Protein AF-A0A9D5RYV8-F1 (afdb_monomer)

Mean predicted aligned error: 3.11 Å

Radius of gyration: 12.89 Å; Cα contacts (8 Å, |Δi|>4): 104; chains: 1; bounding box: 33×28×30 Å

Nearest PDB structures (foldseek):
  2rod-assembly1_A  TM=3.560E-01  e=1.903E+00  unclassified
  5wdd-assembly2_B  TM=2.357E-01  e=1.632E+00  Gallus gallus

pLDDT: mean 92.92, std 6.81, range [68.56, 98.5]

Structure (mmCIF, N/CA/C/O backbone):
data_AF-A0A9D5RYV8-F1
#
_entry.id   AF-A0A9D5RYV8-F1
#
loop_
_atom_site.group_PDB
_atom_site.id
_atom_site.type_symbol
_atom_site.label_atom_id
_atom_site.label_alt_id
_atom_site.label_comp_id
_atom_site.label_asym_id
_atom_site.label_entity_id
_atom_site.label_seq_id
_atom_site.pdbx_PDB_ins_code
_atom_site.Cartn_x
_atom_site.Cartn_y
_atom_site.Cartn_z
_atom_site.occupancy
_atom_site.B_iso_or_equiv
_atom_site.auth_seq_id
_atom_site.auth_comp_id
_atom_site.auth_asym_id
_atom_site.auth_atom_id
_atom_site.pdbx_PDB_model_num
ATOM 1 N N . MET A 1 1 ? -1.716 6.583 17.365 1.00 83.38 1 MET A N 1
ATOM 2 C CA . MET A 1 1 ? -2.280 7.403 16.272 1.00 83.38 1 MET A CA 1
ATOM 3 C C . MET A 1 1 ? -3.778 7.154 16.254 1.00 83.38 1 MET A C 1
ATOM 5 O O . MET A 1 1 ? -4.166 6.021 16.518 1.00 83.38 1 MET A O 1
ATOM 9 N N . HIS A 1 2 ? -4.618 8.171 16.060 1.00 92.81 2 HIS A N 1
ATOM 10 C CA . HIS A 1 2 ? -6.068 7.963 16.090 1.00 92.81 2 HIS A CA 1
ATOM 11 C C . HIS A 1 2 ? -6.574 7.488 14.724 1.00 92.81 2 HIS A C 1
ATOM 13 O O . HIS A 1 2 ? -5.999 7.839 13.696 1.00 92.81 2 HIS A O 1
ATOM 19 N N . GLN A 1 3 ? -7.684 6.745 14.708 1.00 95.56 3 GLN A N 1
ATOM 20 C CA . GLN A 1 3 ? -8.339 6.246 13.491 1.00 95.56 3 GLN A CA 1
ATOM 21 C C . GLN A 1 3 ? -8.491 7.333 12.415 1.00 95.56 3 GLN A C 1
ATOM 23 O O . GLN A 1 3 ? -8.184 7.114 11.247 1.00 95.56 3 GLN A O 1
ATOM 28 N N . LYS A 1 4 ? -8.922 8.531 12.827 1.00 96.38 4 LYS A N 1
ATOM 29 C CA . LYS A 1 4 ? -9.091 9.698 11.950 1.00 96.38 4 LYS A CA 1
ATOM 30 C C . LYS A 1 4 ? -7.794 10.123 11.251 1.00 96.38 4 LYS A C 1
ATOM 32 O O . LYS A 1 4 ? -7.839 10.474 10.079 1.00 96.38 4 LYS A O 1
ATOM 37 N N . ASP A 1 5 ? -6.653 10.040 11.935 1.00 96.81 5 ASP A N 1
ATOM 38 C CA . ASP A 1 5 ? -5.353 10.440 11.387 1.00 96.81 5 ASP A CA 1
ATOM 39 C C . ASP A 1 5 ? -4.885 9.413 10.346 1.00 96.81 5 ASP A C 1
ATOM 41 O O . ASP A 1 5 ? -4.398 9.774 9.277 1.00 96.81 5 ASP A O 1
ATOM 45 N N . ILE A 1 6 ? -5.106 8.124 10.628 1.00 97.31 6 ILE A N 1
ATOM 46 C CA . ILE A 1 6 ? -4.798 7.023 9.706 1.00 97.31 6 ILE A CA 1
ATOM 47 C C . ILE A 1 6 ? -5.626 7.151 8.436 1.00 97.31 6 ILE A C 1
ATOM 49 O O . ILE A 1 6 ? -5.083 7.142 7.333 1.00 97.31 6 ILE A O 1
ATOM 53 N N . LEU A 1 7 ? -6.942 7.304 8.590 1.00 98.06 7 LEU A N 1
ATOM 54 C CA . LEU A 1 7 ? -7.847 7.469 7.462 1.00 98.06 7 LEU A CA 1
ATOM 55 C C . LEU A 1 7 ? -7.502 8.719 6.655 1.00 98.06 7 LEU A C 1
ATOM 57 O O . LEU A 1 7 ? -7.546 8.661 5.431 1.00 98.06 7 LEU A O 1
ATOM 61 N N . PHE A 1 8 ? -7.127 9.823 7.302 1.00 97.75 8 PHE A N 1
ATOM 62 C CA . PHE A 1 8 ? -6.689 11.024 6.596 1.00 97.75 8 PHE A CA 1
ATOM 63 C C . PHE A 1 8 ? -5.478 10.745 5.697 1.00 97.75 8 PHE A C 1
ATOM 65 O O . PHE A 1 8 ? -5.526 11.040 4.505 1.00 97.75 8 PHE A O 1
ATOM 72 N N . VAL A 1 9 ? -4.427 10.117 6.235 1.00 98.00 9 VAL A N 1
ATOM 73 C CA . VAL A 1 9 ? -3.215 9.784 5.467 1.00 98.00 9 VAL A CA 1
ATOM 74 C C . VAL A 1 9 ? -3.531 8.836 4.309 1.00 98.00 9 VAL A C 1
ATOM 76 O O . VAL A 1 9 ? -3.109 9.083 3.180 1.00 98.00 9 VAL A O 1
ATOM 79 N N . LEU A 1 10 ? -4.282 7.763 4.569 1.00 98.00 10 LEU A N 1
ATOM 80 C CA . LEU A 1 10 ? -4.568 6.741 3.562 1.00 98.00 10 LEU A CA 1
ATOM 81 C C . LEU A 1 10 ? -5.494 7.252 2.449 1.00 98.00 10 LEU A C 1
ATOM 83 O O . LEU A 1 10 ? -5.229 6.970 1.284 1.00 98.00 10 LEU A O 1
ATOM 87 N N . ASN A 1 11 ? -6.550 8.010 2.776 1.00 97.88 11 ASN A N 1
ATOM 88 C CA . ASN A 1 11 ? -7.443 8.573 1.755 1.00 97.88 11 ASN A CA 1
ATOM 89 C C . ASN A 1 11 ? -6.720 9.636 0.920 1.00 97.88 11 ASN A C 1
ATOM 91 O O . ASN A 1 11 ? -6.782 9.580 -0.304 1.00 97.88 11 ASN A O 1
ATOM 95 N N . ASN A 1 12 ? -5.952 10.533 1.554 1.00 96.62 12 ASN A N 1
ATOM 96 C CA . ASN A 1 12 ? -5.165 11.533 0.828 1.00 96.62 12 ASN A CA 1
ATOM 97 C C . ASN A 1 12 ? -4.209 10.878 -0.183 1.00 96.62 12 ASN A C 1
ATOM 99 O O . ASN A 1 12 ? -4.119 11.323 -1.326 1.00 96.62 12 ASN A O 1
ATOM 103 N N . LEU A 1 13 ? -3.559 9.778 0.211 1.00 96.62 13 LEU A N 1
ATOM 104 C CA . LEU A 1 13 ? -2.657 9.031 -0.658 1.00 96.62 13 LEU A CA 1
ATOM 105 C C . LEU A 1 13 ? -3.347 8.540 -1.939 1.00 96.62 13 LEU A C 1
ATOM 107 O O . LEU A 1 13 ? -2.814 8.752 -3.025 1.00 96.62 13 LEU A O 1
ATOM 111 N N . ILE A 1 14 ? -4.524 7.913 -1.841 1.00 95.50 14 ILE A N 1
ATOM 112 C CA . ILE A 1 14 ? -5.206 7.355 -3.024 1.00 95.50 14 ILE A CA 1
ATOM 113 C C . ILE A 1 14 ? -6.023 8.380 -3.814 1.00 95.50 14 ILE A C 1
ATOM 115 O O . ILE A 1 14 ? -6.248 8.165 -5.002 1.00 95.50 14 ILE A O 1
ATOM 119 N N . GLU A 1 15 ? -6.473 9.469 -3.192 1.00 95.12 15 GLU A N 1
ATOM 120 C CA . GLU A 1 15 ? -7.274 10.502 -3.862 1.00 95.12 15 GLU A CA 1
ATOM 121 C C . GLU A 1 15 ? -6.393 11.538 -4.562 1.00 95.12 15 GLU A C 1
ATOM 123 O O . GLU A 1 15 ? -6.661 11.915 -5.700 1.00 95.12 15 GLU A O 1
ATOM 128 N N . MET A 1 16 ? -5.318 11.979 -3.904 1.00 94.12 16 MET A N 1
ATOM 129 C CA . MET A 1 16 ? -4.488 13.085 -4.391 1.00 94.12 16 MET A CA 1
ATOM 130 C C . MET A 1 16 ? -3.201 12.607 -5.055 1.00 94.12 16 MET A C 1
ATOM 132 O O . MET A 1 16 ? -2.658 13.284 -5.933 1.00 94.12 16 MET A O 1
ATOM 136 N N . HIS A 1 17 ? -2.671 11.462 -4.622 1.00 93.31 17 HIS A N 1
ATOM 137 C CA . HIS A 1 17 ? -1.326 11.014 -4.980 1.00 93.31 17 HIS A CA 1
ATOM 138 C C . HIS A 1 17 ? -1.232 9.531 -5.405 1.00 93.31 17 HIS A C 1
ATOM 140 O O . HIS A 1 17 ? -0.211 8.898 -5.124 1.00 93.31 17 HIS A O 1
ATOM 146 N N . PRO A 1 18 ? -2.213 8.958 -6.141 1.00 91.56 18 PRO A N 1
ATOM 147 C CA . PRO A 1 18 ? -2.272 7.513 -6.393 1.00 91.56 18 PRO A CA 1
ATOM 148 C C . PRO A 1 18 ? -1.123 6.968 -7.247 1.00 91.56 18 PRO A C 1
ATOM 150 O O . PRO A 1 18 ? -0.932 5.760 -7.293 1.00 91.56 18 PRO A O 1
ATOM 153 N N . MET A 1 19 ? -0.378 7.833 -7.939 1.00 93.25 19 MET A N 1
ATOM 154 C CA . MET A 1 19 ? 0.710 7.448 -8.850 1.00 93.25 19 MET A CA 1
ATOM 155 C C . MET A 1 19 ? 2.087 7.916 -8.358 1.00 93.25 19 MET A C 1
ATOM 157 O O . MET A 1 19 ? 3.065 7.851 -9.093 1.00 93.25 19 MET A O 1
ATOM 161 N N . ARG A 1 20 ? 2.176 8.458 -7.138 1.00 94.38 20 ARG A N 1
ATOM 162 C CA . ARG A 1 20 ? 3.396 9.091 -6.626 1.00 94.38 20 ARG A CA 1
ATOM 163 C C . ARG A 1 20 ? 4.099 8.199 -5.618 1.00 94.38 20 ARG A C 1
ATOM 165 O O . ARG A 1 20 ? 3.726 8.156 -4.448 1.00 94.38 20 ARG A O 1
ATOM 172 N N . LYS A 1 21 ? 5.162 7.525 -6.052 1.00 93.75 21 LYS A N 1
ATOM 173 C CA . LYS A 1 21 ? 5.999 6.665 -5.201 1.00 93.75 21 LYS A CA 1
ATOM 174 C C . LYS A 1 21 ? 6.483 7.341 -3.918 1.00 93.75 21 LYS A C 1
ATOM 176 O O . LYS A 1 21 ? 6.452 6.738 -2.846 1.00 93.75 21 LYS A O 1
ATOM 181 N N . ASP A 1 22 ? 6.895 8.600 -4.001 1.00 94.94 22 ASP A N 1
ATOM 182 C CA . ASP A 1 22 ? 7.342 9.369 -2.841 1.00 94.94 22 ASP A CA 1
ATOM 183 C C . ASP A 1 22 ? 6.216 9.604 -1.818 1.00 94.94 22 ASP A C 1
ATOM 185 O O . ASP A 1 22 ? 6.464 9.560 -0.611 1.00 94.94 22 ASP A O 1
ATOM 189 N N . ALA A 1 23 ? 4.968 9.747 -2.277 1.00 96.75 23 ALA A N 1
ATOM 190 C CA . ALA A 1 23 ? 3.800 9.827 -1.403 1.00 96.75 23 ALA A CA 1
ATOM 191 C C . ALA A 1 23 ? 3.538 8.502 -0.666 1.00 96.75 23 ALA A C 1
ATOM 193 O O . ALA A 1 23 ? 3.276 8.521 0.537 1.00 96.75 23 ALA A O 1
ATOM 194 N N . TYR A 1 24 ? 3.686 7.351 -1.336 1.00 96.94 24 TYR A N 1
ATOM 195 C CA . TYR A 1 24 ? 3.580 6.033 -0.691 1.00 96.94 24 TYR A CA 1
ATOM 196 C C . TYR A 1 24 ? 4.657 5.834 0.385 1.00 96.94 24 TYR A C 1
ATOM 198 O O . TYR A 1 24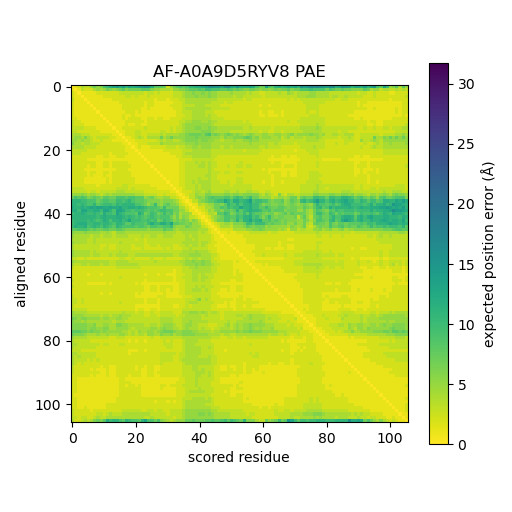 ? 4.345 5.440 1.512 1.00 96.94 24 TYR A O 1
ATOM 206 N N . TYR A 1 25 ? 5.912 6.182 0.080 1.00 95.31 25 TYR A N 1
ATOM 207 C CA . TYR A 1 25 ? 7.004 6.184 1.062 1.00 95.31 25 TYR A CA 1
ATOM 208 C C . TYR A 1 25 ? 6.699 7.094 2.263 1.00 95.31 25 TYR A C 1
ATOM 210 O O . TYR A 1 25 ? 6.868 6.689 3.419 1.00 95.31 25 TYR A O 1
ATOM 218 N N . GLY A 1 26 ? 6.232 8.318 2.004 1.00 96.44 26 GLY A N 1
ATOM 219 C CA . GLY A 1 26 ? 5.873 9.295 3.032 1.00 96.44 26 GLY A CA 1
ATOM 220 C C . GLY A 1 26 ? 4.722 8.833 3.925 1.00 96.44 26 GLY A C 1
ATOM 221 O O . GLY A 1 26 ? 4.789 8.989 5.148 1.00 96.44 26 GLY A O 1
ATOM 222 N N . ALA A 1 27 ? 3.700 8.205 3.341 1.00 97.06 27 ALA A N 1
ATOM 223 C CA . ALA A 1 27 ? 2.579 7.635 4.076 1.00 97.06 27 ALA A CA 1
ATOM 224 C C . ALA A 1 27 ? 3.035 6.489 4.987 1.00 97.06 27 ALA A C 1
ATOM 226 O O . ALA A 1 27 ? 2.754 6.520 6.183 1.00 97.06 27 ALA A O 1
ATOM 227 N N . MET A 1 28 ? 3.814 5.530 4.472 1.00 96.31 28 MET A N 1
ATOM 228 C CA . MET A 1 28 ? 4.331 4.418 5.283 1.00 96.31 28 MET A CA 1
ATOM 229 C C . MET A 1 28 ? 5.222 4.901 6.427 1.00 96.31 28 MET A C 1
ATOM 231 O O . MET A 1 28 ? 5.146 4.378 7.539 1.00 96.31 28 MET A O 1
ATOM 235 N N . LYS A 1 29 ? 6.026 5.945 6.199 1.00 95.44 29 LYS A N 1
ATOM 236 C CA . LYS A 1 29 ? 6.828 6.571 7.256 1.00 95.44 29 LYS A CA 1
ATOM 237 C C . LYS A 1 29 ? 5.956 7.267 8.305 1.00 95.44 29 LYS A C 1
ATOM 239 O O . LYS A 1 29 ? 6.185 7.079 9.497 1.00 95.44 29 LYS A O 1
ATOM 244 N N . THR A 1 30 ? 4.951 8.033 7.877 1.00 96.56 30 THR A N 1
ATOM 245 C CA . THR A 1 30 ? 4.007 8.736 8.768 1.00 96.56 30 THR A CA 1
ATOM 246 C C . THR A 1 30 ? 3.234 7.755 9.645 1.00 96.56 30 THR A C 1
ATOM 248 O O . THR A 1 30 ? 3.133 7.955 10.854 1.00 96.56 30 THR A O 1
ATOM 251 N N . LEU A 1 31 ? 2.760 6.657 9.053 1.00 95.88 31 LEU A N 1
ATOM 252 C CA . LEU A 1 31 ? 2.038 5.600 9.760 1.00 95.88 31 LEU A CA 1
ATOM 253 C C . LEU A 1 31 ? 2.958 4.679 10.577 1.00 95.88 31 LEU A C 1
ATOM 255 O O . LEU A 1 31 ? 2.460 3.835 11.312 1.00 95.88 31 LEU A O 1
ATOM 259 N N . ARG A 1 32 ? 4.286 4.856 10.484 1.00 94.31 32 ARG A N 1
ATOM 260 C CA . ARG A 1 32 ? 5.315 4.013 11.121 1.00 94.31 32 ARG A CA 1
ATOM 261 C C . ARG A 1 32 ? 5.255 2.538 10.701 1.00 94.31 32 ARG A C 1
ATOM 263 O O . ARG A 1 32 ? 5.646 1.664 11.464 1.00 94.31 32 ARG A O 1
ATOM 270 N N . LEU A 1 33 ? 4.811 2.287 9.472 1.00 94.19 33 LEU A N 1
ATOM 271 C CA . LEU A 1 33 ? 4.720 0.959 8.858 1.00 94.19 33 LEU A CA 1
ATOM 272 C C . LE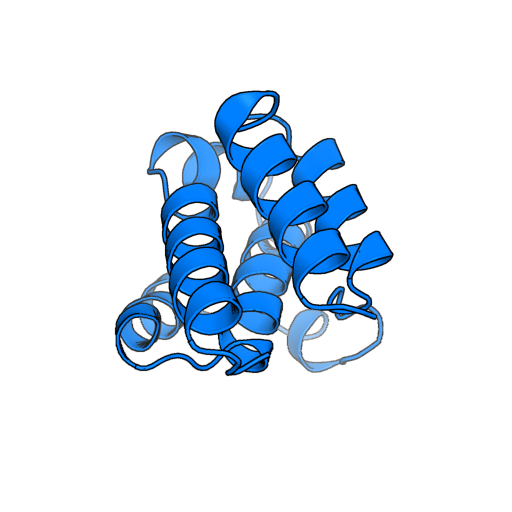U A 1 33 ? 5.885 0.659 7.911 1.00 94.19 33 LEU A C 1
ATOM 274 O O . LEU A 1 33 ? 6.026 -0.468 7.449 1.00 94.19 33 LEU A O 1
ATOM 278 N N . LEU A 1 34 ? 6.718 1.658 7.598 1.00 92.25 34 LEU A N 1
ATOM 279 C CA . LEU A 1 34 ? 7.856 1.464 6.708 1.00 92.25 34 LEU A CA 1
ATOM 280 C C . LEU A 1 34 ? 8.905 0.552 7.360 1.00 92.25 34 LEU A C 1
ATOM 282 O O . LEU A 1 34 ? 9.625 0.958 8.275 1.00 92.25 34 LEU A O 1
ATOM 286 N N . ILE A 1 35 ? 9.040 -0.660 6.829 1.00 87.00 35 ILE A N 1
ATOM 287 C CA . ILE A 1 35 ? 10.058 -1.627 7.247 1.00 87.00 35 ILE A CA 1
ATOM 288 C C . ILE A 1 35 ? 11.407 -1.249 6.610 1.00 87.00 35 ILE A C 1
ATOM 290 O O . ILE A 1 35 ? 11.623 -1.353 5.400 1.00 87.00 35 ILE A O 1
ATOM 294 N N . ILE A 1 36 ? 12.333 -0.756 7.435 1.00 77.69 36 ILE A N 1
ATOM 295 C CA . ILE A 1 36 ? 13.652 -0.273 6.983 1.00 77.69 36 ILE A CA 1
ATOM 296 C C . ILE A 1 36 ? 14.827 -1.156 7.421 1.00 77.69 36 ILE A C 1
ATOM 298 O O . ILE A 1 36 ? 15.880 -1.076 6.804 1.00 77.69 36 ILE A O 1
ATOM 302 N N . ASN A 1 37 ? 14.651 -2.002 8.443 1.00 72.31 37 ASN A N 1
ATOM 303 C CA . ASN A 1 37 ? 15.749 -2.736 9.094 1.00 72.31 37 ASN A CA 1
ATOM 304 C C . ASN A 1 37 ? 15.576 -4.264 9.082 1.00 72.31 37 ASN A C 1
ATOM 306 O O . ASN A 1 37 ? 16.321 -4.975 9.756 1.00 72.31 37 ASN A O 1
ATOM 310 N N . ASP A 1 38 ? 14.597 -4.791 8.348 1.00 76.75 38 ASP A N 1
ATOM 311 C CA . ASP A 1 38 ? 14.412 -6.236 8.248 1.00 76.75 38 ASP A CA 1
ATOM 312 C C . ASP A 1 38 ? 15.298 -6.802 7.136 1.00 76.75 38 ASP A C 1
ATOM 314 O O . ASP A 1 38 ? 15.053 -6.581 5.949 1.00 76.75 38 ASP A O 1
ATOM 318 N N . ARG A 1 39 ? 16.334 -7.549 7.536 1.00 72.06 39 ARG A N 1
ATOM 319 C CA . ARG A 1 39 ? 17.324 -8.148 6.629 1.00 72.06 39 ARG A CA 1
ATOM 320 C C . ARG A 1 39 ? 16.697 -9.009 5.534 1.00 72.06 39 ARG A C 1
ATOM 322 O O . ARG A 1 39 ? 17.295 -9.115 4.467 1.00 72.06 39 ARG A O 1
ATOM 329 N N . ARG A 1 40 ? 15.508 -9.582 5.756 1.00 70.69 40 ARG A N 1
ATOM 330 C CA . ARG A 1 40 ? 14.810 -10.404 4.754 1.00 70.69 40 ARG A CA 1
ATOM 331 C C . ARG A 1 40 ? 14.517 -9.632 3.469 1.00 70.69 40 ARG A C 1
ATOM 333 O O . ARG A 1 40 ? 14.579 -10.219 2.400 1.00 70.69 40 ARG A O 1
ATOM 340 N N . PHE A 1 41 ? 14.291 -8.322 3.562 1.00 68.56 41 PHE A N 1
ATOM 341 C CA . PHE A 1 41 ? 14.037 -7.462 2.401 1.00 68.56 41 PHE A CA 1
ATOM 342 C C . PHE A 1 41 ? 15.309 -7.061 1.635 1.00 68.56 41 PHE A C 1
ATOM 344 O O . PHE A 1 41 ? 15.209 -6.538 0.527 1.00 68.56 41 PHE A O 1
ATOM 351 N N . PHE A 1 42 ? 16.494 -7.286 2.213 1.00 70.75 42 PHE A N 1
ATOM 352 C CA . PHE A 1 42 ? 17.778 -6.810 1.678 1.00 70.75 42 PHE A CA 1
ATOM 353 C C . PHE A 1 42 ? 18.741 -7.925 1.267 1.00 70.75 42 PHE A C 1
ATOM 355 O O . PHE A 1 42 ? 19.763 -7.639 0.654 1.00 70.75 42 PHE A O 1
ATOM 362 N N . GLN A 1 43 ? 18.464 -9.184 1.612 1.00 76.19 43 GLN A N 1
ATOM 363 C CA . GLN A 1 43 ? 19.367 -10.293 1.285 1.00 76.19 43 GLN A CA 1
ATOM 364 C C . GLN A 1 43 ? 19.015 -10.997 -0.023 1.00 76.19 43 GLN A C 1
ATOM 366 O O . GLN A 1 43 ? 19.922 -11.437 -0.723 1.00 76.19 43 GLN A O 1
ATOM 371 N N . ILE A 1 44 ? 17.725 -11.107 -0.346 1.00 78.56 44 ILE A N 1
ATOM 372 C CA . ILE A 1 44 ? 17.227 -11.757 -1.560 1.00 78.56 44 ILE A CA 1
ATOM 373 C C . ILE A 1 44 ? 15.947 -11.062 -2.045 1.00 78.56 44 ILE A C 1
ATOM 375 O O . ILE A 1 44 ? 15.211 -10.517 -1.215 1.00 78.56 44 ILE A O 1
ATOM 379 N N . PRO A 1 45 ? 15.647 -11.092 -3.356 1.00 80.75 45 PRO A N 1
ATOM 380 C CA . PRO A 1 45 ? 14.366 -10.618 -3.860 1.00 80.75 45 PRO A CA 1
ATOM 381 C C . PRO A 1 45 ? 13.226 -11.492 -3.317 1.00 80.75 45 PRO A C 1
ATOM 383 O O . PRO A 1 45 ? 13.300 -12.722 -3.334 1.00 80.75 45 PRO A O 1
ATOM 386 N N . ILE A 1 46 ? 12.166 -10.846 -2.832 1.00 84.56 46 ILE A N 1
ATOM 387 C CA . ILE A 1 46 ? 10.930 -11.513 -2.405 1.00 84.56 46 ILE A CA 1
ATOM 388 C C . ILE A 1 46 ? 10.064 -11.743 -3.646 1.00 84.56 46 ILE A C 1
ATOM 390 O O . ILE A 1 46 ? 9.969 -10.866 -4.502 1.00 84.56 46 ILE A O 1
ATOM 394 N N . ASN A 1 47 ? 9.407 -12.902 -3.739 1.00 89.81 47 ASN A N 1
ATOM 395 C CA . ASN A 1 47 ? 8.389 -13.130 -4.763 1.00 89.81 47 ASN A CA 1
ATOM 396 C C . ASN A 1 47 ? 7.129 -12.322 -4.417 1.00 89.81 47 ASN A C 1
ATOM 398 O O . ASN A 1 47 ? 6.235 -12.808 -3.722 1.00 89.81 47 ASN A O 1
ATOM 402 N N . ALA A 1 48 ? 7.091 -11.073 -4.876 1.00 91.62 48 ALA A N 1
ATOM 403 C CA . ALA A 1 48 ? 6.006 -10.154 -4.579 1.00 91.62 48 ALA A CA 1
ATOM 404 C C . ALA A 1 48 ? 4.653 -10.645 -5.104 1.00 91.62 48 ALA A C 1
ATOM 406 O O . ALA A 1 48 ? 3.650 -10.447 -4.425 1.00 91.62 48 ALA A O 1
ATOM 407 N N . ASP A 1 49 ? 4.616 -11.333 -6.247 1.00 93.81 49 ASP A N 1
ATOM 408 C CA . ASP A 1 49 ? 3.365 -11.845 -6.813 1.00 93.81 49 ASP A CA 1
ATOM 409 C C . ASP A 1 49 ? 2.705 -12.858 -5.871 1.00 93.81 49 ASP A C 1
ATOM 411 O O . ASP A 1 49 ? 1.525 -12.725 -5.555 1.00 93.81 49 ASP A O 1
ATOM 415 N N . ALA A 1 50 ? 3.484 -13.804 -5.337 1.00 93.75 50 ALA A N 1
ATOM 416 C CA . ALA A 1 50 ? 2.988 -14.794 -4.380 1.00 93.75 50 ALA A CA 1
ATOM 417 C C . ALA A 1 50 ? 2.571 -14.169 -3.035 1.00 93.75 50 ALA A C 1
ATOM 419 O O . ALA A 1 50 ? 1.620 -14.615 -2.395 1.00 93.75 50 ALA A O 1
ATOM 420 N N . GLU A 1 51 ? 3.270 -13.129 -2.576 1.00 94.06 51 GLU A N 1
ATOM 421 C CA . GLU A 1 51 ? 2.890 -12.421 -1.349 1.00 94.06 51 GLU A CA 1
ATOM 422 C C . GLU A 1 51 ? 1.599 -11.606 -1.533 1.00 94.06 51 GLU A C 1
ATOM 424 O O . GLU A 1 51 ? 0.767 -11.556 -0.624 1.00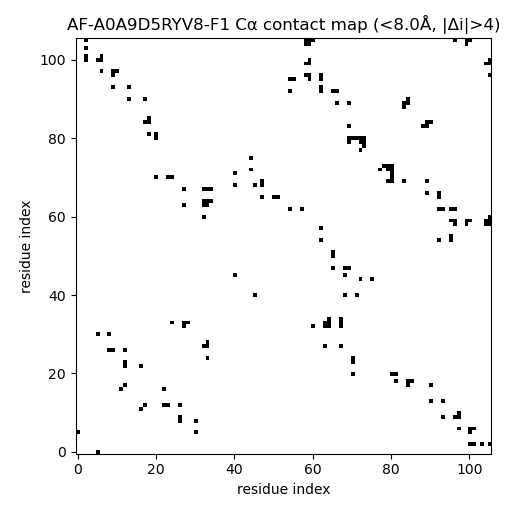 94.06 51 GLU A O 1
ATOM 429 N N . LEU A 1 52 ? 1.385 -11.019 -2.715 1.00 96.44 52 LEU A N 1
ATOM 430 C CA . LEU A 1 52 ? 0.183 -10.246 -3.038 1.00 96.44 52 LEU A CA 1
ATOM 431 C C . LEU A 1 52 ? -1.097 -11.096 -3.056 1.00 96.44 52 LEU A C 1
ATOM 433 O O . LEU A 1 52 ? -2.168 -10.557 -2.773 1.00 96.44 52 LEU A O 1
ATOM 437 N N . GLU A 1 53 ? -1.008 -12.410 -3.287 1.00 95.62 53 GLU 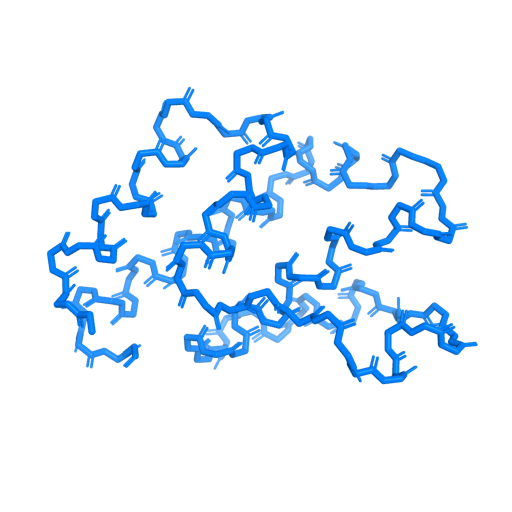A N 1
ATOM 438 C CA . GLU A 1 53 ? -2.148 -13.339 -3.165 1.00 95.62 53 GLU A CA 1
ATOM 439 C C . GLU A 1 53 ? -2.763 -13.341 -1.755 1.00 95.62 53 GLU A C 1
ATOM 441 O O . GLU A 1 53 ? -3.943 -13.642 -1.580 1.00 95.62 53 GLU A O 1
ATOM 446 N N . LYS A 1 54 ? -1.990 -12.955 -0.732 1.00 93.69 54 LYS A N 1
ATOM 447 C CA . LYS A 1 54 ? -2.443 -12.916 0.666 1.00 93.69 54 LYS A CA 1
ATOM 448 C C . LYS A 1 54 ? -3.251 -11.659 1.002 1.00 93.69 54 LYS A C 1
ATOM 450 O O . LYS A 1 54 ? -3.789 -11.573 2.107 1.00 93.69 54 LYS A O 1
ATOM 455 N N . LEU A 1 55 ? -3.346 -10.682 0.091 1.00 97.75 55 LEU A N 1
ATOM 456 C CA . LEU A 1 55 ? -3.934 -9.365 0.363 1.00 97.75 55 LEU A CA 1
ATOM 457 C C . LEU A 1 55 ? -5.373 -9.437 0.899 1.00 97.75 55 LEU A C 1
ATOM 459 O O . LEU A 1 55 ? -5.718 -8.700 1.823 1.00 97.75 55 LEU A O 1
ATOM 463 N N . ASP A 1 56 ? -6.205 -10.331 0.364 1.00 94.94 56 ASP A N 1
ATOM 464 C CA . ASP A 1 56 ? -7.617 -10.427 0.758 1.00 94.94 56 ASP A CA 1
ATOM 465 C C . ASP A 1 56 ? -7.786 -10.819 2.237 1.00 94.94 56 ASP A C 1
ATOM 467 O O . ASP A 1 56 ? -8.698 -10.342 2.920 1.00 94.94 56 ASP A O 1
ATOM 471 N N . GLY A 1 57 ? -6.866 -11.639 2.756 1.00 95.69 57 GLY A N 1
ATOM 472 C CA . GLY A 1 57 ? -6.812 -12.052 4.159 1.00 95.69 57 GLY A CA 1
ATOM 473 C C . GLY A 1 57 ? -5.920 -11.178 5.043 1.00 95.69 57 GLY A C 1
ATOM 474 O O . GLY A 1 57 ? -5.923 -11.360 6.258 1.00 95.69 57 GLY A O 1
ATOM 475 N N . ALA A 1 58 ? -5.173 -10.236 4.464 1.00 97.25 58 ALA A N 1
ATOM 476 C CA . ALA A 1 58 ? -4.191 -9.443 5.188 1.00 97.25 58 ALA A CA 1
ATOM 477 C C . ALA A 1 58 ? -4.849 -8.546 6.247 1.00 97.25 58 ALA A C 1
ATOM 479 O O . ALA A 1 58 ? -5.889 -7.912 6.004 1.00 97.25 58 ALA A O 1
ATOM 480 N N . ASP A 1 59 ? -4.205 -8.482 7.412 1.00 97.94 59 ASP A N 1
ATOM 481 C CA . ASP A 1 59 ? -4.441 -7.469 8.435 1.00 97.94 59 ASP A CA 1
ATOM 482 C C . ASP A 1 59 ? -3.677 -6.171 8.113 1.00 97.94 59 ASP A C 1
ATOM 484 O O . ASP A 1 59 ? -3.028 -6.035 7.070 1.00 97.94 59 ASP A O 1
ATOM 488 N N . PHE A 1 60 ? -3.803 -5.171 8.985 1.00 97.12 60 PHE A N 1
ATOM 489 C CA . PHE A 1 60 ? -3.278 -3.833 8.728 1.00 97.12 60 PHE A CA 1
ATOM 490 C C . PHE A 1 60 ? -1.746 -3.796 8.684 1.00 97.12 60 PHE A C 1
ATOM 492 O O . PHE A 1 60 ? -1.171 -3.146 7.807 1.00 97.12 60 PHE A O 1
ATOM 499 N N . GLU A 1 61 ? -1.084 -4.536 9.576 1.00 95.00 61 GLU A N 1
ATOM 500 C CA . GLU A 1 61 ? 0.377 -4.648 9.602 1.00 95.00 61 GLU A CA 1
ATOM 501 C C . GLU A 1 61 ? 0.894 -5.396 8.369 1.00 95.00 61 GLU A C 1
ATOM 503 O O . GLU A 1 61 ? 1.834 -4.937 7.717 1.00 95.00 61 GLU A O 1
ATOM 508 N N . THR A 1 62 ? 0.228 -6.488 7.980 1.00 95.75 62 THR A N 1
ATOM 509 C CA . THR A 1 62 ? 0.546 -7.254 6.769 1.00 95.75 62 THR A CA 1
ATOM 510 C C . THR A 1 62 ? 0.383 -6.393 5.520 1.00 95.75 62 THR A C 1
ATOM 512 O O . THR A 1 62 ? 1.246 -6.419 4.648 1.00 95.75 62 THR A O 1
ATOM 515 N N . CYS A 1 63 ? -0.655 -5.554 5.439 1.00 97.81 63 CYS A N 1
ATOM 516 C CA . CYS A 1 63 ? -0.783 -4.584 4.349 1.00 97.81 63 CYS A CA 1
ATOM 517 C C . CYS A 1 63 ? 0.402 -3.602 4.309 1.00 97.81 63 CYS A C 1
ATOM 519 O O . CYS A 1 63 ? 0.934 -3.322 3.235 1.00 97.81 63 CYS A O 1
ATOM 521 N N . GLY A 1 64 ? 0.852 -3.106 5.467 1.00 95.94 64 GLY A N 1
ATOM 522 C CA . GLY A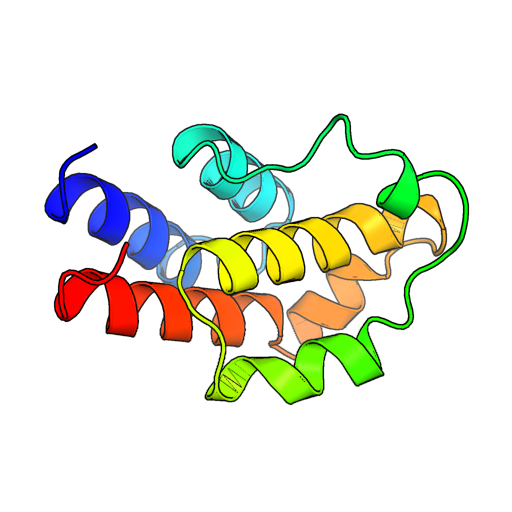 1 64 ? 2.045 -2.258 5.563 1.00 95.94 64 GLY A CA 1
ATOM 523 C C . GLY A 1 64 ? 3.324 -2.970 5.107 1.00 95.94 64 GLY A C 1
ATOM 524 O O . GLY A 1 64 ? 4.152 -2.378 4.405 1.00 95.94 64 GLY A O 1
ATOM 525 N N . ALA A 1 65 ? 3.462 -4.255 5.439 1.00 94.00 65 ALA A N 1
ATOM 526 C CA . ALA A 1 65 ? 4.572 -5.092 4.997 1.00 94.00 65 ALA A CA 1
ATOM 527 C C . ALA A 1 65 ? 4.544 -5.331 3.480 1.00 94.00 65 ALA A C 1
ATOM 529 O O . ALA A 1 65 ? 5.567 -5.132 2.826 1.00 94.00 65 ALA A O 1
ATOM 530 N N . LEU A 1 66 ? 3.380 -5.666 2.911 1.00 95.94 66 LEU A N 1
ATOM 531 C CA . LEU A 1 66 ? 3.186 -5.807 1.464 1.00 95.94 66 LEU A CA 1
ATOM 532 C C . LEU A 1 66 ? 3.522 -4.506 0.734 1.00 95.94 66 LEU A C 1
ATOM 534 O O . LEU A 1 66 ? 4.244 -4.518 -0.257 1.00 95.94 66 LEU A O 1
ATOM 538 N N . LEU A 1 67 ? 3.059 -3.361 1.236 1.00 96.25 67 LEU A N 1
ATOM 539 C CA . LEU A 1 67 ? 3.350 -2.086 0.590 1.00 96.25 67 LEU A CA 1
ATOM 540 C C . LEU A 1 67 ? 4.837 -1.723 0.688 1.00 96.25 67 LEU A C 1
ATOM 542 O O . LEU A 1 67 ? 5.416 -1.237 -0.282 1.00 96.25 67 LEU A O 1
ATOM 546 N N . THR A 1 68 ? 5.478 -2.002 1.826 1.00 93.62 68 THR A N 1
ATOM 547 C CA . THR A 1 68 ? 6.930 -1.831 1.959 1.00 93.62 68 THR A CA 1
ATOM 548 C C . THR A 1 68 ? 7.695 -2.759 1.018 1.00 93.62 68 THR A C 1
ATOM 550 O O . THR A 1 68 ? 8.670 -2.321 0.417 1.00 93.62 68 THR A O 1
ATOM 553 N N . MET A 1 69 ? 7.252 -4.007 0.852 1.00 92.88 69 MET A N 1
ATOM 554 C CA . MET A 1 69 ? 7.831 -4.958 -0.098 1.00 92.88 69 MET A CA 1
ATOM 555 C C . MET A 1 69 ? 7.856 -4.381 -1.511 1.00 92.88 69 MET A C 1
ATOM 557 O O . MET A 1 69 ? 8.927 -4.320 -2.105 1.00 92.88 69 MET A O 1
ATOM 561 N N . LEU A 1 70 ? 6.714 -3.886 -2.005 1.00 94.38 70 LEU A N 1
ATOM 562 C CA . LEU A 1 70 ? 6.638 -3.283 -3.339 1.00 94.38 70 LEU A CA 1
ATOM 563 C C . LEU A 1 70 ? 7.585 -2.085 -3.455 1.00 94.38 70 LEU A C 1
ATOM 565 O O . LEU A 1 70 ? 8.358 -1.988 -4.402 1.00 94.38 70 LEU A O 1
ATOM 569 N N . LEU A 1 71 ? 7.589 -1.188 -2.463 1.00 92.81 71 LEU A N 1
ATOM 570 C CA . LEU A 1 71 ? 8.482 -0.022 -2.446 1.00 92.81 71 LEU A CA 1
ATOM 571 C C . LEU A 1 71 ? 9.972 -0.404 -2.480 1.00 92.81 71 LEU A C 1
ATOM 573 O O . LEU A 1 71 ? 10.814 0.424 -2.840 1.00 92.81 71 LEU A O 1
ATOM 577 N N . ARG A 1 72 ? 10.305 -1.628 -2.058 1.00 89.69 72 ARG A N 1
ATOM 578 C CA . ARG A 1 72 ? 11.658 -2.189 -2.046 1.00 89.69 72 ARG A CA 1
ATOM 579 C C . ARG A 1 72 ? 11.993 -3.003 -3.290 1.00 89.69 72 ARG A C 1
ATOM 581 O O . ARG A 1 72 ? 13.178 -3.256 -3.479 1.00 89.69 72 ARG A O 1
ATOM 588 N N . GLU A 1 73 ? 11.032 -3.374 -4.137 1.00 89.75 73 GLU A N 1
ATOM 589 C CA . GLU A 1 73 ? 11.323 -4.077 -5.400 1.00 89.75 73 GLU A CA 1
ATOM 590 C C . GLU A 1 73 ? 12.295 -3.268 -6.273 1.00 89.75 73 GLU A C 1
ATOM 592 O O . GLU A 1 73 ? 13.207 -3.849 -6.852 1.00 89.75 73 GLU A O 1
ATOM 597 N N . ASP A 1 74 ? 12.205 -1.933 -6.233 1.00 89.19 74 ASP A N 1
ATOM 598 C CA . ASP A 1 74 ? 13.130 -1.012 -6.914 1.00 89.19 74 ASP A CA 1
ATOM 599 C C . ASP A 1 74 ? 14.606 -1.171 -6.518 1.00 89.19 74 ASP A C 1
ATOM 601 O O . ASP A 1 74 ? 15.495 -0.707 -7.227 1.00 89.19 74 ASP A O 1
ATOM 605 N N . HIS A 1 75 ? 14.891 -1.783 -5.363 1.00 87.31 75 HIS A N 1
ATOM 606 C CA . HIS A 1 75 ? 16.262 -2.087 -4.957 1.00 87.31 75 HIS A CA 1
ATOM 607 C C . HIS A 1 75 ? 16.886 -3.195 -5.815 1.00 87.31 75 HIS A C 1
ATOM 609 O O . HIS A 1 75 ? 18.101 -3.221 -5.995 1.00 87.31 75 HIS A O 1
ATOM 615 N N . TRP A 1 76 ? 16.055 -4.107 -6.320 1.00 87.00 76 TRP A N 1
ATOM 616 C CA . TRP A 1 76 ? 16.464 -5.289 -7.074 1.00 87.00 76 TRP A CA 1
ATOM 617 C C . TRP A 1 76 ? 16.199 -5.139 -8.573 1.00 87.00 76 TRP A C 1
ATOM 619 O O . TRP A 1 76 ? 16.977 -5.637 -9.385 1.00 87.00 76 TRP A O 1
ATOM 629 N N . PHE A 1 77 ? 15.116 -4.450 -8.932 1.00 88.56 77 PHE A N 1
ATOM 630 C CA . PHE A 1 77 ? 14.612 -4.334 -10.294 1.00 88.56 77 PHE A CA 1
ATOM 631 C C . PHE A 1 77 ? 14.254 -2.877 -10.581 1.00 88.56 77 PHE A C 1
ATOM 633 O O . PHE A 1 77 ? 13.389 -2.304 -9.924 1.00 88.56 77 PHE A O 1
ATOM 640 N N . GLU A 1 78 ? 14.927 -2.259 -11.548 1.00 89.94 78 GLU A N 1
ATOM 641 C CA . GLU A 1 78 ? 14.714 -0.846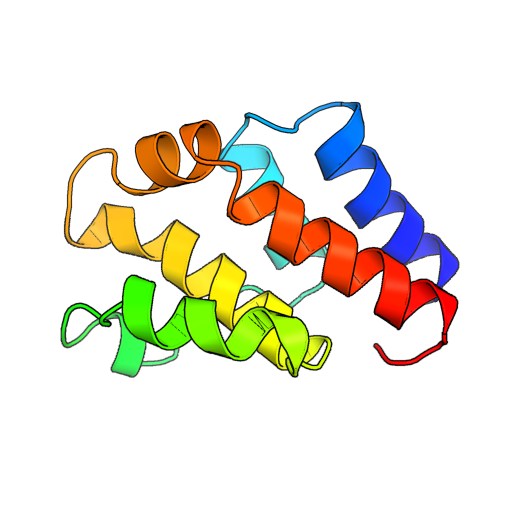 -11.867 1.00 89.94 78 GLU A CA 1
ATOM 642 C C . GLU A 1 78 ? 13.259 -0.584 -12.294 1.00 89.94 78 GLU A C 1
ATOM 644 O O . GLU A 1 78 ? 12.718 -1.291 -13.140 1.00 89.94 78 GLU A O 1
ATOM 649 N N . ASN A 1 79 ? 12.635 0.445 -11.711 1.00 91.44 79 ASN A N 1
ATOM 650 C CA . ASN A 1 79 ? 11.249 0.871 -11.963 1.00 91.44 79 ASN A CA 1
ATOM 651 C C . ASN A 1 79 ? 10.150 -0.158 -11.624 1.00 91.44 79 ASN A C 1
ATOM 653 O O . ASN A 1 79 ? 8.994 0.046 -12.000 1.00 91.44 79 ASN A O 1
ATOM 657 N N . ALA A 1 80 ? 10.452 -1.228 -10.884 1.00 93.69 80 ALA A N 1
ATOM 658 C CA . ALA A 1 80 ? 9.456 -2.239 -10.527 1.00 93.69 80 ALA A CA 1
ATOM 659 C C . ALA A 1 80 ? 8.246 -1.656 -9.782 1.00 93.69 80 ALA A C 1
ATOM 661 O O . ALA A 1 80 ? 7.105 -2.025 -10.061 1.00 93.69 80 ALA A O 1
ATOM 662 N N . PHE A 1 81 ? 8.443 -0.694 -8.877 1.00 95.06 81 PHE A N 1
ATOM 663 C CA . PHE A 1 81 ? 7.324 -0.064 -8.180 1.00 95.06 81 PHE A CA 1
ATOM 664 C C . PHE A 1 81 ? 6.418 0.739 -9.121 1.00 95.06 81 PHE A C 1
ATOM 666 O O . PHE A 1 81 ? 5.201 0.770 -8.921 1.00 95.06 81 PHE A O 1
ATOM 673 N N . ASP A 1 82 ? 6.977 1.363 -10.159 1.00 95.06 82 ASP A N 1
ATOM 674 C CA . ASP A 1 82 ? 6.191 2.110 -11.143 1.00 95.06 82 ASP A CA 1
ATOM 675 C C . ASP A 1 82 ? 5.302 1.155 -11.955 1.00 95.06 82 ASP A C 1
ATOM 677 O O . ASP A 1 82 ? 4.122 1.441 -12.180 1.00 95.06 82 ASP A O 1
ATOM 681 N N . GLU A 1 83 ? 5.803 -0.037 -12.292 1.00 95.81 83 GLU A N 1
ATOM 682 C CA . GLU A 1 83 ? 4.989 -1.097 -12.898 1.00 95.81 83 GLU A CA 1
ATOM 683 C C . GLU A 1 83 ? 3.852 -1.545 -11.964 1.00 95.81 83 GLU A C 1
ATOM 685 O O . GLU A 1 83 ? 2.699 -1.672 -12.391 1.00 95.81 83 GLU A O 1
ATOM 690 N N . ARG A 1 84 ? 4.129 -1.713 -10.662 1.00 96.62 84 ARG A N 1
ATOM 691 C CA . ARG A 1 84 ? 3.105 -2.052 -9.655 1.00 96.62 84 ARG A CA 1
ATOM 692 C C . ARG A 1 84 ? 2.042 -0.968 -9.517 1.00 96.62 84 ARG A C 1
ATOM 694 O O . ARG A 1 84 ? 0.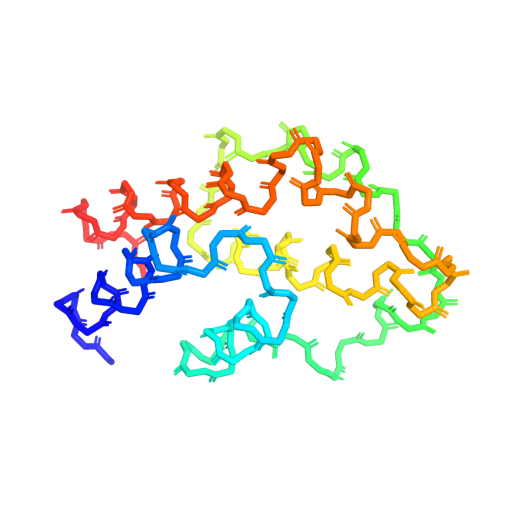860 -1.296 -9.379 1.00 96.62 84 ARG A O 1
ATOM 701 N N . ILE A 1 85 ? 2.443 0.305 -9.558 1.00 95.31 85 ILE A N 1
ATOM 702 C CA . ILE A 1 85 ? 1.527 1.451 -9.566 1.00 95.31 85 ILE A 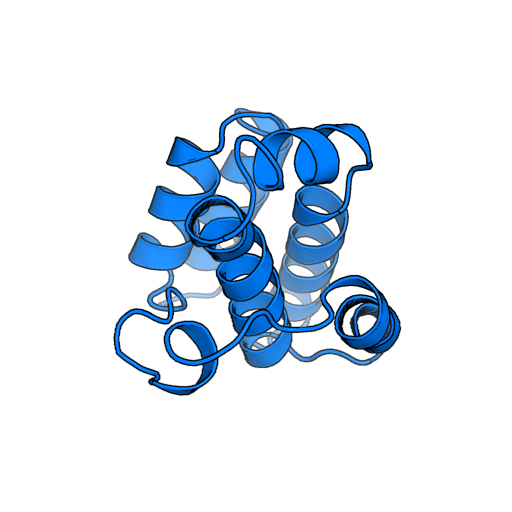CA 1
ATOM 703 C C . ILE A 1 85 ? 0.577 1.350 -10.763 1.00 95.31 85 ILE A C 1
ATOM 705 O O . ILE A 1 85 ? -0.632 1.493 -10.576 1.00 95.31 85 ILE A O 1
ATOM 709 N N . VAL A 1 86 ? 1.098 1.090 -11.969 1.00 95.56 86 VAL A N 1
ATOM 710 C CA . VAL A 1 86 ? 0.291 0.973 -13.198 1.00 95.56 86 VAL A CA 1
ATOM 711 C C . VAL A 1 86 ? -0.692 -0.198 -13.108 1.00 95.56 86 VAL A C 1
ATOM 713 O O . VAL A 1 86 ? -1.845 -0.072 -13.516 1.00 95.56 86 VAL A O 1
ATOM 716 N N . GLN A 1 87 ? -0.276 -1.315 -12.508 1.00 96.06 87 GLN A N 1
ATOM 717 C CA . GLN A 1 87 ? -1.144 -2.471 -12.246 1.00 96.06 87 GLN A CA 1
ATOM 718 C C . GLN A 1 87 ? -2.195 -2.216 -11.146 1.00 96.06 87 GLN A C 1
ATOM 720 O O . GLN A 1 87 ? -3.146 -2.990 -10.988 1.00 96.06 87 GLN A O 1
ATOM 725 N N . GLY A 1 88 ? -2.055 -1.134 -10.378 1.00 96.75 88 GLY A N 1
ATOM 726 C CA . GLY A 1 88 ? -2.994 -0.749 -9.332 1.00 96.75 88 GLY A CA 1
ATOM 727 C C . GLY A 1 88 ? -2.777 -1.452 -7.985 1.00 96.75 88 GLY A C 1
ATOM 728 O O . GLY A 1 88 ? -3.657 -1.391 -7.119 1.00 96.75 88 GLY A O 1
ATOM 729 N N . TRP A 1 89 ? -1.656 -2.156 -7.794 1.00 97.56 89 TRP A N 1
ATOM 730 C CA . TRP A 1 89 ? -1.403 -2.939 -6.578 1.00 97.56 89 TRP A CA 1
ATOM 731 C C . TRP A 1 89 ? -1.292 -2.080 -5.311 1.00 97.56 89 TRP A C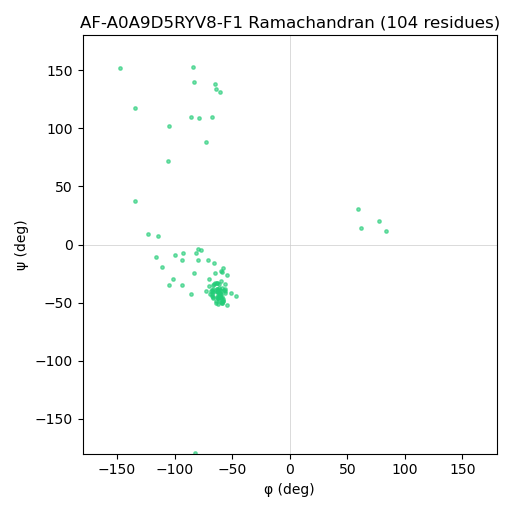 1
ATOM 733 O O . TRP A 1 89 ? -2.024 -2.359 -4.355 1.00 97.56 89 TRP A O 1
ATOM 743 N N . PRO A 1 90 ? -0.486 -1.000 -5.278 1.00 97.50 90 PRO A N 1
ATOM 744 C CA . PRO A 1 90 ? -0.397 -0.130 -4.106 1.00 97.50 90 PRO A CA 1
ATOM 745 C C . PRO A 1 90 ? -1.756 0.442 -3.675 1.00 97.50 90 PRO A C 1
ATOM 747 O O . PRO A 1 90 ? -2.065 0.519 -2.488 1.00 97.50 90 PRO A O 1
ATOM 750 N N . GLN A 1 91 ? -2.613 0.806 -4.630 1.00 97.75 91 GLN A N 1
ATOM 751 C CA . GLN A 1 91 ? -3.948 1.351 -4.388 1.00 97.75 91 GLN A CA 1
ATOM 752 C C . GLN A 1 91 ? -4.884 0.289 -3.798 1.00 97.75 91 GLN A C 1
ATOM 754 O O . GLN A 1 91 ? -5.667 0.604 -2.902 1.00 97.75 91 GLN A O 1
ATOM 759 N N . ARG A 1 92 ? -4.818 -0.967 -4.266 1.00 98.12 92 ARG A N 1
ATOM 760 C CA . ARG A 1 92 ? -5.592 -2.085 -3.691 1.00 98.12 92 ARG A CA 1
ATOM 761 C C . ARG A 1 92 ? -5.198 -2.342 -2.238 1.00 98.12 92 ARG A C 1
ATOM 763 O O . ARG A 1 92 ? -6.083 -2.454 -1.391 1.00 98.12 92 ARG A O 1
ATOM 770 N N . ILE A 1 93 ? -3.896 -2.338 -1.944 1.00 98.44 93 ILE A N 1
ATOM 771 C CA . ILE A 1 93 ? -3.382 -2.487 -0.576 1.00 98.44 93 ILE A CA 1
ATOM 772 C C . ILE A 1 93 ? -3.904 -1.356 0.316 1.00 98.44 93 ILE A C 1
ATOM 774 O O . ILE A 1 93 ? -4.495 -1.611 1.364 1.00 98.44 93 ILE A O 1
ATOM 778 N N . VAL A 1 94 ? -3.782 -0.100 -0.122 1.00 98.31 94 VAL A N 1
ATOM 779 C CA . VAL A 1 94 ? -4.264 1.046 0.665 1.00 98.31 94 VAL A CA 1
ATOM 780 C C . VAL A 1 94 ? -5.782 1.009 0.862 1.00 98.31 94 VAL A C 1
ATOM 782 O O . VAL A 1 94 ? -6.262 1.297 1.957 1.00 98.31 94 VAL A O 1
ATOM 785 N N . LYS A 1 95 ? -6.563 0.593 -0.143 1.00 98.38 95 LYS A N 1
ATOM 786 C CA . LYS A 1 95 ? -8.016 0.406 0.010 1.00 98.38 95 LYS A CA 1
ATOM 787 C C . LYS A 1 95 ? -8.350 -0.638 1.075 1.00 98.38 95 LYS A C 1
ATOM 789 O O . LYS A 1 95 ? -9.241 -0.395 1.887 1.00 98.38 95 LYS A O 1
ATOM 794 N N . ARG A 1 96 ? -7.617 -1.756 1.125 1.00 98.31 96 ARG A N 1
ATOM 795 C CA . ARG A 1 96 ? -7.765 -2.756 2.193 1.00 98.31 96 ARG A CA 1
ATOM 796 C C . ARG A 1 96 ? -7.457 -2.154 3.565 1.00 98.31 96 ARG A C 1
ATOM 798 O O . ARG A 1 96 ? -8.259 -2.317 4.483 1.00 98.31 96 ARG A O 1
ATOM 805 N N . MET A 1 97 ? -6.369 -1.392 3.685 1.00 98.44 97 MET A N 1
ATOM 806 C CA . MET A 1 97 ? -6.019 -0.681 4.921 1.00 98.44 97 MET A CA 1
ATOM 807 C C . MET A 1 97 ? -7.104 0.309 5.357 1.00 98.44 97 MET A C 1
ATOM 809 O O . MET A 1 97 ? -7.405 0.394 6.542 1.00 98.44 97 MET A O 1
ATOM 813 N N . ILE A 1 98 ? -7.729 1.032 4.422 1.00 98.50 98 ILE A N 1
ATOM 814 C CA . ILE A 1 98 ? -8.843 1.948 4.716 1.00 98.50 98 ILE A CA 1
ATOM 815 C C . ILE A 1 98 ? -10.049 1.182 5.264 1.00 98.50 98 ILE A C 1
ATOM 817 O O . ILE A 1 98 ? -10.645 1.619 6.249 1.00 98.50 98 ILE A O 1
ATOM 821 N N . THR A 1 99 ? -10.410 0.050 4.654 1.00 98.31 99 THR A N 1
ATOM 822 C CA . THR A 1 99 ? -11.501 -0.809 5.139 1.00 98.31 99 THR A CA 1
ATOM 823 C C . THR A 1 99 ? -11.232 -1.279 6.567 1.00 98.31 99 THR A C 1
ATOM 825 O O . THR A 1 99 ? -12.055 -1.056 7.450 1.00 98.31 99 THR A O 1
ATOM 828 N N . LEU A 1 100 ? -10.042 -1.826 6.822 1.00 98.19 100 LEU A N 1
ATOM 829 C CA . LEU A 1 100 ? -9.627 -2.276 8.152 1.00 98.19 100 LEU A CA 1
ATOM 830 C C . LEU A 1 100 ? -9.607 -1.131 9.174 1.00 98.19 100 LEU A C 1
ATOM 832 O O . LEU A 1 100 ? -10.123 -1.272 10.283 1.00 98.19 100 LEU A O 1
ATOM 836 N N . ALA A 1 101 ? -9.091 0.036 8.784 1.00 97.44 101 ALA A N 1
ATOM 837 C CA . ALA A 1 101 ? -9.062 1.207 9.644 1.00 97.44 101 ALA A CA 1
ATOM 838 C C . ALA A 1 101 ? -10.475 1.680 10.017 1.00 97.44 101 ALA A C 1
ATOM 840 O O . ALA A 1 101 ? -10.711 2.007 11.177 1.00 97.44 101 ALA A O 1
ATOM 841 N N . LYS A 1 102 ? -11.440 1.669 9.083 1.00 97.50 102 LYS A N 1
ATOM 842 C CA . LYS A 1 102 ? -12.859 1.984 9.360 1.00 97.50 102 LYS A CA 1
ATOM 843 C C . LYS A 1 102 ? -13.505 0.988 10.328 1.00 97.50 102 LYS A C 1
ATOM 845 O O . LYS A 1 102 ? -14.331 1.392 11.138 1.00 97.50 102 LYS A O 1
ATOM 850 N N . GLU A 1 103 ? -13.089 -0.274 10.280 1.00 96.88 103 GLU A N 1
ATOM 851 C CA . GLU A 1 103 ? -13.522 -1.334 11.200 1.00 96.88 103 GLU A CA 1
ATOM 852 C C . GLU A 1 103 ? -12.804 -1.301 12.563 1.00 96.88 103 GLU A C 1
ATOM 854 O O . GLU A 1 103 ? -13.128 -2.100 13.439 1.00 96.88 103 GLU A O 1
ATOM 859 N N . GLY A 1 104 ? -11.830 -0.404 12.758 1.00 95.56 104 GLY A N 1
ATOM 860 C CA . GLY A 1 104 ? -11.045 -0.318 13.993 1.00 95.56 104 GLY A CA 1
ATOM 861 C C . GLY A 1 104 ? -9.958 -1.391 14.130 1.00 95.56 104 GLY A C 1
ATOM 862 O O . GLY A 1 104 ? -9.516 -1.661 15.242 1.00 95.56 104 GLY A O 1
ATOM 863 N N . LYS A 1 105 ? -9.534 -2.010 13.022 1.00 94.44 105 LYS A N 1
ATOM 864 C CA . LYS A 1 105 ? -8.522 -3.079 12.971 1.00 94.44 105 LYS A CA 1
ATOM 865 C C . LYS A 1 105 ? -7.196 -2.541 12.413 1.00 94.44 105 LYS A C 1
ATOM 867 O O . LYS A 1 105 ? -6.885 -2.819 11.258 1.00 94.44 105 LYS A O 1
ATOM 872 N N . TYR A 1 106 ? -6.463 -1.725 13.173 1.00 88.81 106 TYR A N 1
ATOM 873 C CA . TYR A 1 106 ? -5.233 -1.053 12.722 1.00 88.81 106 TYR A CA 1
ATOM 874 C C . TYR A 1 106 ? -4.181 -0.893 13.821 1.00 88.81 106 TYR A C 1
ATOM 876 O O . TYR A 1 106 ? -4.566 -0.950 15.011 1.00 88.81 106 TYR A O 1
#

Solvent-accessible surface area (backbone atoms only — not comparable to full-atom values): 6187 Å² total; per-residue (Å²): 135,56,64,68,58,54,48,49,51,52,49,47,40,59,73,77,36,65,82,39,68,68,52,54,54,50,44,30,51,73,73,70,39,54,75,85,81,61,61,74,76,74,75,49,91,74,66,59,71,71,58,56,71,45,54,90,78,46,54,42,67,52,37,31,48,53,48,36,50,45,71,47,38,44,79,82,36,84,63,42,40,58,55,36,42,74,73,40,51,60,56,53,43,46,52,51,41,46,54,32,39,76,73,69,47,110

Sequence (106 aa):
MHQKDILFVLNNLIEMHPMRKDAYYGAMKTLRLLIINDRRFFQIPINADAELEKLDGADFETCGALLTMLLREDHWFENAFDERIVQGWPQRIVKRMITLAKEGKY

Foldseek 3Di:
DALVVLLVLLVCCVPPPLQPLVSLVVSLVVVVLQDDPDCVLVPDQDPLVVLLVCLVVDFLSSLSVSSNSLSSVCVVDPCSNNVCSVVCSNVSSSVSNSVCSVVVRD

Secondary structure (DSSP, 8-state):
--HHHHHHHHHHHHHH-TT-HHHHHHHHHHTT----S-THHHHS---HHHHHTTGGG--HHHHHHHHHHHHHHTTTSTTHHHHHHHHTHHHHHHHHHHHHHHTT--